Protein AF-A0A2T3MI92-F1 (afdb_monomer)

Mean predicted aligned error: 8.4 Å

Foldseek 3Di:
DKKKWWQFQNDTDIDDDPDFPPDPDLVVLVVCQPPQVNLLSQLVVVCCVVPVPDDLPPPPDPPDVDDDDPDDCGSLNSCVVRGIPWIWMARPNDIRTSD

Solvent-accessible surface area (backbone atoms only — not comparable to full-atom values): 6047 Å² total; per-residue (Å²): 105,33,39,33,45,35,23,48,78,91,41,76,50,74,48,79,41,83,73,61,81,96,53,94,46,69,66,61,50,62,74,33,64,93,38,65,69,50,47,41,43,52,52,45,59,52,38,52,72,77,41,65,84,58,78,76,70,74,78,80,73,75,77,60,91,87,58,78,82,75,69,80,80,45,53,44,60,48,38,45,74,77,36,35,77,28,36,34,39,36,47,87,91,44,75,48,77,57,76

Secondary structure (DSSP, 8-state):
-EEEEEEETTEEEEEEESS-TT-SSHHHHHHTTT-HHHHHHHHHHHHHHH-TTS--S-------TT--------HHHHHHHHTEEEEEEEETTEEEE--

Structure (mmCIF, N/CA/C/O backbone):
data_AF-A0A2T3MI92-F1
#
_entry.id   AF-A0A2T3MI92-F1
#
loop_
_atom_site.group_PDB
_atom_site.id
_atom_site.type_symbol
_atom_site.label_atom_id
_atom_site.label_alt_id
_atom_site.label_comp_id
_atom_site.label_asym_id
_atom_site.label_entity_id
_atom_site.label_seq_id
_atom_site.pdbx_PDB_ins_code
_atom_site.Cartn_x
_atom_site.Cartn_y
_atom_site.Cartn_z
_atom_site.occupancy
_atom_site.B_iso_or_equiv
_atom_site.auth_seq_id
_atom_site.auth_comp_id
_atom_site.auth_asym_id
_atom_site.auth_atom_id
_atom_site.pdbx_PDB_model_num
ATOM 1 N N . MET A 1 1 ? -13.525 -2.880 6.791 1.00 75.62 1 MET A N 1
ATOM 2 C CA . MET A 1 1 ? -12.614 -3.592 5.878 1.00 75.62 1 M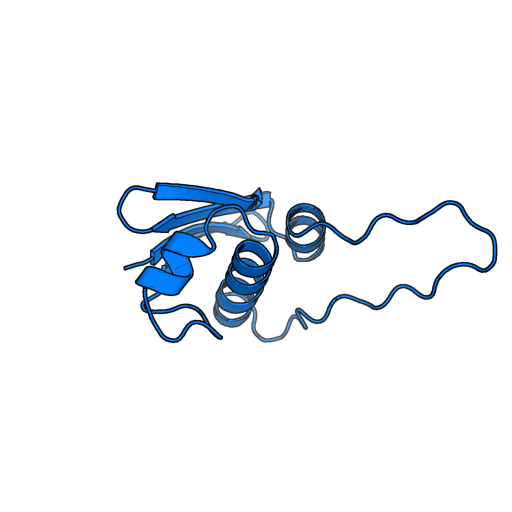ET A CA 1
ATOM 3 C C . MET A 1 1 ? -11.988 -2.556 4.979 1.00 75.62 1 MET A C 1
ATOM 5 O O . MET A 1 1 ? -12.665 -1.584 4.656 1.00 75.62 1 MET A O 1
ATOM 9 N N . ILE A 1 2 ? -10.709 -2.726 4.670 1.00 84.75 2 ILE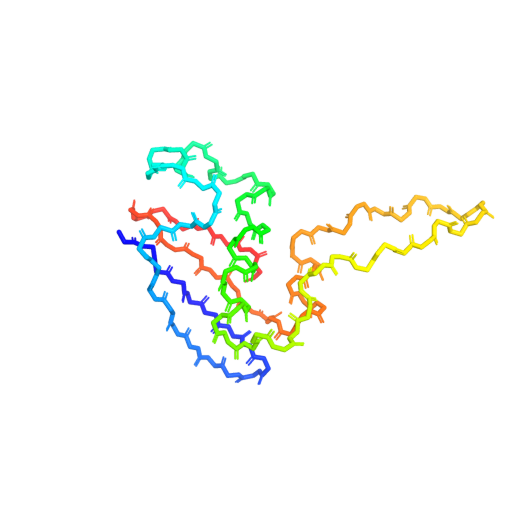 A N 1
ATOM 10 C CA . ILE A 1 2 ? -9.935 -1.821 3.827 1.00 84.75 2 ILE A CA 1
ATOM 11 C C . ILE A 1 2 ? -9.700 -2.563 2.524 1.00 84.75 2 ILE A C 1
ATOM 13 O O . ILE A 1 2 ? -9.089 -3.625 2.524 1.00 84.75 2 ILE A O 1
ATOM 17 N N . LYS A 1 3 ? -10.234 -2.043 1.428 1.00 90.12 3 LYS A N 1
ATOM 18 C CA . LYS A 1 3 ? -10.094 -2.660 0.111 1.00 90.12 3 LYS A CA 1
ATOM 19 C C . LYS A 1 3 ? -9.070 -1.884 -0.691 1.00 90.12 3 LYS A C 1
ATOM 21 O O . LYS A 1 3 ? -9.164 -0.666 -0.756 1.00 90.12 3 LYS A O 1
ATOM 26 N N . ILE A 1 4 ? -8.112 -2.566 -1.292 1.00 89.69 4 ILE A N 1
ATOM 27 C CA . ILE A 1 4 ? -7.014 -1.943 -2.017 1.00 89.69 4 ILE A CA 1
ATOM 28 C C . ILE A 1 4 ? -7.002 -2.473 -3.438 1.00 89.69 4 ILE A C 1
ATOM 30 O O . ILE A 1 4 ? -6.732 -3.648 -3.665 1.00 89.69 4 ILE A O 1
ATOM 34 N N . ASP A 1 5 ? -7.251 -1.579 -4.385 1.00 91.75 5 ASP A N 1
ATOM 35 C CA . ASP A 1 5 ? -7.113 -1.837 -5.809 1.00 91.75 5 ASP A CA 1
ATOM 36 C C . ASP A 1 5 ? -5.718 -1.389 -6.250 1.00 91.75 5 ASP A C 1
ATOM 38 O O . ASP A 1 5 ? -5.351 -0.220 -6.084 1.00 91.75 5 ASP A O 1
ATOM 42 N N . TYR A 1 6 ? -4.941 -2.291 -6.846 1.00 91.69 6 TYR A N 1
ATOM 43 C CA . TYR A 1 6 ? -3.573 -1.988 -7.260 1.00 91.69 6 TYR A CA 1
ATOM 44 C C . TYR A 1 6 ? -3.257 -2.511 -8.661 1.00 91.69 6 TYR A C 1
ATOM 46 O O . TYR A 1 6 ? -3.903 -3.420 -9.185 1.00 91.69 6 TYR A O 1
ATOM 54 N N . ILE A 1 7 ? -2.232 -1.919 -9.271 1.00 91.38 7 ILE A N 1
ATOM 55 C CA . ILE A 1 7 ? -1.556 -2.464 -10.446 1.00 91.38 7 ILE A CA 1
ATOM 56 C C . ILE A 1 7 ? -0.070 -2.549 -10.114 1.00 91.38 7 ILE A C 1
ATOM 58 O O . ILE A 1 7 ? 0.591 -1.519 -9.976 1.00 91.38 7 ILE A O 1
ATOM 62 N N . PHE A 1 8 ? 0.441 -3.772 -9.995 1.00 89.75 8 PHE A N 1
ATOM 63 C CA . PHE A 1 8 ? 1.827 -4.061 -9.631 1.00 89.75 8 PHE A CA 1
ATOM 64 C C . PHE A 1 8 ? 2.493 -4.885 -10.732 1.00 89.75 8 PHE A C 1
ATOM 66 O O . PHE A 1 8 ? 2.009 -5.969 -11.066 1.00 89.75 8 PHE A O 1
ATOM 73 N N . ASN A 1 9 ? 3.585 -4.378 -11.315 1.00 86.62 9 ASN A N 1
ATOM 74 C CA . ASN A 1 9 ? 4.269 -5.002 -12.459 1.00 86.62 9 ASN A CA 1
ATOM 75 C C . ASN A 1 9 ? 3.292 -5.428 -13.576 1.00 86.62 9 ASN A C 1
ATOM 77 O O . ASN A 1 9 ? 3.265 -6.591 -13.974 1.00 86.62 9 ASN A O 1
ATOM 81 N N . ASP A 1 10 ? 2.432 -4.500 -14.010 1.00 85.88 10 ASP A N 1
ATOM 82 C CA . ASP A 1 10 ? 1.372 -4.695 -15.018 1.00 85.88 10 ASP A CA 1
ATOM 83 C C . ASP A 1 10 ? 0.255 -5.693 -14.651 1.00 85.88 10 ASP A C 1
ATOM 85 O O . ASP A 1 10 ? -0.641 -5.953 -15.458 1.00 85.88 10 ASP A O 1
ATOM 89 N N . ASN A 1 11 ? 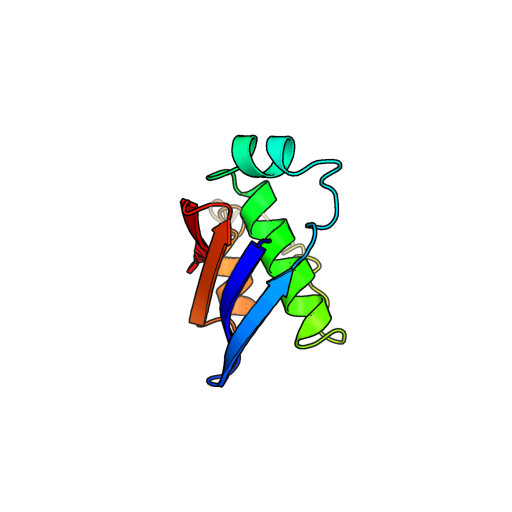0.240 -6.212 -13.420 1.00 86.06 11 ASN A N 1
ATOM 90 C CA . ASN A 1 11 ? -0.823 -7.083 -12.930 1.00 86.06 11 ASN A CA 1
ATOM 91 C C . ASN A 1 11 ? -1.812 -6.286 -12.086 1.00 86.06 11 ASN A C 1
ATOM 93 O O . ASN A 1 11 ? -1.466 -5.772 -11.021 1.00 86.06 11 ASN A O 1
ATOM 97 N N . LEU A 1 12 ? -3.053 -6.208 -12.564 1.00 91.38 12 LEU A N 1
ATOM 98 C CA . LEU A 1 12 ? -4.161 -5.666 -11.790 1.00 91.38 12 LEU A CA 1
ATOM 99 C C . LEU A 1 12 ? -4.592 -6.685 -10.738 1.00 91.38 12 LEU A C 1
ATOM 101 O O . LEU A 1 12 ? -4.794 -7.860 -11.049 1.00 91.38 12 LEU A O 1
ATOM 105 N N . GLY A 1 13 ? -4.774 -6.217 -9.512 1.00 89.75 13 GLY A N 1
ATOM 106 C CA . GLY A 1 13 ? -5.277 -7.038 -8.428 1.00 89.75 13 GLY A CA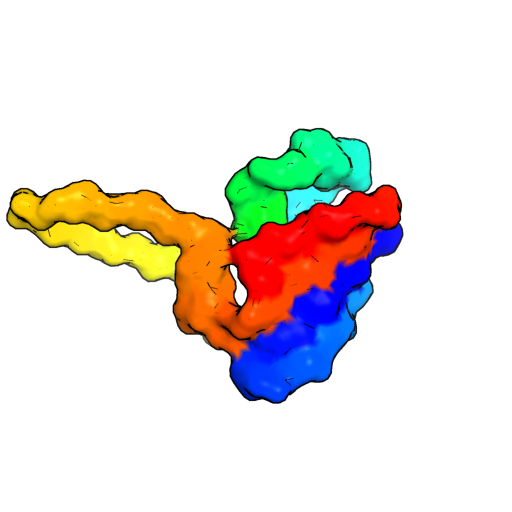 1
ATOM 107 C C . GLY A 1 13 ? -6.012 -6.226 -7.379 1.00 89.75 13 GLY A C 1
ATOM 108 O O . GLY A 1 13 ? -6.095 -4.997 -7.435 1.00 89.75 13 GLY A O 1
ATOM 109 N N . GLU A 1 14 ? -6.566 -6.962 -6.428 1.00 91.94 14 GLU A N 1
ATOM 110 C 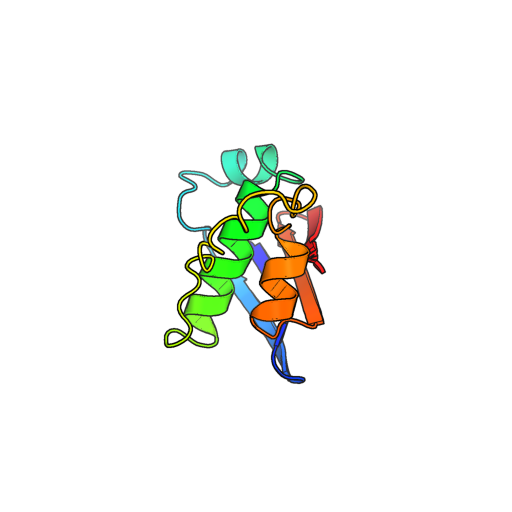CA . GLU A 1 14 ? -7.322 -6.429 -5.311 1.00 91.94 14 GLU A CA 1
ATOM 111 C C . GLU A 1 14 ? -6.904 -7.172 -4.044 1.00 91.94 14 GLU A C 1
ATOM 113 O O . GLU A 1 14 ? -6.821 -8.402 -4.041 1.00 91.94 14 GLU A O 1
ATOM 118 N N . ILE A 1 15 ? -6.628 -6.424 -2.978 1.00 89.31 15 ILE A N 1
ATOM 119 C CA . ILE A 1 15 ? -6.330 -6.958 -1.651 1.00 89.31 15 ILE A CA 1
ATOM 120 C C . ILE A 1 15 ? -7.336 -6.389 -0.660 1.00 89.31 15 ILE A C 1
ATOM 122 O O . ILE A 1 15 ? -7.600 -5.189 -0.634 1.00 89.31 15 ILE A O 1
ATOM 126 N N . GLU A 1 16 ? -7.862 -7.250 0.203 1.00 87.88 16 GLU A N 1
ATOM 127 C CA . GLU A 1 16 ? -8.630 -6.824 1.365 1.00 87.88 16 GLU A CA 1
ATOM 128 C C . GLU A 1 16 ? -7.767 -6.936 2.621 1.00 87.88 16 GLU A C 1
ATOM 130 O O . GLU A 1 16 ? -7.340 -8.024 3.010 1.00 87.88 16 GLU A O 1
ATOM 135 N N . LEU A 1 17 ? -7.533 -5.800 3.274 1.00 83.44 17 LEU A N 1
ATOM 136 C CA . LEU A 1 17 ? -6.878 -5.715 4.571 1.00 83.44 17 LEU A CA 1
ATOM 137 C C . LEU A 1 17 ? -7.919 -5.540 5.681 1.00 83.44 17 LEU A C 1
ATOM 139 O O . LEU A 1 17 ? -8.884 -4.771 5.580 1.00 83.44 17 LEU A O 1
ATOM 143 N N . GLY A 1 18 ? -7.717 -6.272 6.776 1.00 79.44 18 GLY A N 1
ATOM 144 C CA . GLY A 1 18 ? -8.517 -6.119 7.990 1.00 79.44 18 GLY A CA 1
ATOM 145 C C . GLY A 1 18 ? -8.117 -4.874 8.782 1.00 79.44 18 GLY A C 1
ATOM 146 O O . GLY A 1 18 ? -8.975 -4.065 9.140 1.00 79.44 18 GLY A O 1
ATOM 147 N N . LEU A 1 19 ? -6.815 -4.727 9.017 1.00 81.44 19 LEU A N 1
ATOM 148 C CA . LEU A 1 19 ? -6.172 -3.655 9.772 1.00 81.44 19 LEU A CA 1
ATOM 149 C C . LEU A 1 19 ? -4.820 -3.358 9.109 1.00 81.44 19 LEU A C 1
ATOM 151 O O . LEU A 1 19 ? -4.219 -4.278 8.556 1.00 81.44 19 LEU A O 1
ATOM 155 N N . LEU A 1 20 ? -4.374 -2.106 9.171 1.00 82.62 20 LEU A N 1
ATOM 156 C CA . LEU A 1 20 ? -3.051 -1.697 8.703 1.00 82.62 20 LEU A CA 1
ATOM 157 C C . LEU A 1 20 ? -2.018 -1.828 9.827 1.00 82.62 20 LEU A C 1
ATOM 159 O O . LEU A 1 20 ? -2.332 -1.572 10.995 1.00 82.62 20 LEU A O 1
ATOM 163 N N . THR A 1 21 ? -0.788 -2.197 9.483 1.00 78.62 21 THR A N 1
ATOM 164 C CA . THR A 1 21 ? 0.319 -2.301 10.438 1.00 78.62 21 THR A CA 1
ATOM 165 C C . THR A 1 21 ? 0.585 -0.943 11.095 1.00 78.62 21 THR A C 1
ATOM 167 O O . THR A 1 21 ? 0.627 0.091 10.441 1.00 78.62 21 THR A O 1
ATOM 170 N N . GLY A 1 22 ? 0.740 -0.920 12.422 1.00 75.12 22 GLY A N 1
ATOM 171 C CA . GLY A 1 22 ? 1.001 0.316 13.174 1.00 75.12 22 GLY A CA 1
ATOM 172 C C . GLY A 1 22 ? -0.241 1.132 13.555 1.00 75.12 22 GLY A C 1
ATOM 173 O O . GLY A 1 22 ? -0.109 2.094 14.307 1.00 75.12 22 GLY A O 1
ATOM 174 N N . PHE A 1 23 ? -1.441 0.729 13.128 1.00 81.19 23 PHE A N 1
ATOM 175 C CA . PHE A 1 23 ? -2.694 1.341 13.571 1.00 81.19 23 PHE A CA 1
ATOM 176 C C . PHE A 1 23 ? -3.410 0.460 14.596 1.00 81.19 23 PHE A C 1
ATOM 178 O O . PHE A 1 23 ? -3.717 -0.696 14.327 1.00 81.19 23 PHE A O 1
ATOM 185 N N . GLU A 1 24 ? -3.716 1.009 15.773 1.00 78.00 24 GLU A N 1
ATOM 186 C CA . GLU A 1 24 ? -4.409 0.266 16.839 1.00 78.00 24 GLU A CA 1
ATOM 187 C C . GLU A 1 24 ? -5.918 0.135 16.590 1.00 78.00 24 GLU A C 1
ATOM 189 O O . GLU A 1 24 ? -6.559 -0.806 17.061 1.00 78.00 24 GLU A O 1
ATOM 194 N N . SER A 1 25 ? -6.500 1.075 15.845 1.00 80.12 25 SER A N 1
ATOM 195 C CA . SER A 1 25 ? -7.929 1.099 15.565 1.00 80.12 25 SER A CA 1
ATOM 196 C C . SER A 1 25 ? -8.243 1.735 14.216 1.00 80.12 25 SER A C 1
ATOM 198 O O . SER A 1 25 ? -7.483 2.521 13.649 1.00 80.12 25 SER A O 1
ATOM 200 N N . LYS A 1 26 ? -9.425 1.396 13.702 1.00 77.12 26 LYS A N 1
ATOM 201 C CA . LYS A 1 26 ? -9.952 1.928 12.445 1.00 77.12 26 LYS A CA 1
ATOM 202 C C . LYS A 1 26 ? -10.196 3.439 12.498 1.00 77.12 26 LYS A C 1
ATOM 204 O O . LYS A 1 26 ? -10.037 4.112 11.489 1.00 77.12 26 LYS A O 1
ATOM 209 N N . GLU A 1 27 ? -10.556 3.969 13.665 1.00 79.44 27 GLU A N 1
ATOM 210 C CA . GLU A 1 27 ? -10.731 5.412 13.879 1.00 79.44 27 GLU A CA 1
ATOM 211 C C . GLU A 1 27 ? -9.421 6.162 13.628 1.00 79.44 27 GLU A C 1
ATOM 213 O O . GLU A 1 27 ? -9.413 7.173 12.936 1.00 79.44 27 GLU A O 1
ATOM 218 N N . TYR A 1 28 ? -8.304 5.597 14.085 1.00 80.12 28 TYR A N 1
ATOM 219 C CA . TYR A 1 28 ? -6.974 6.169 13.890 1.00 80.12 28 TYR A CA 1
ATOM 220 C C . TYR A 1 28 ? -6.549 6.180 12.413 1.00 80.12 28 TYR A C 1
ATOM 222 O O . TYR A 1 28 ? -5.914 7.124 11.940 1.00 80.12 28 TYR A O 1
ATOM 230 N N . ILE A 1 29 ? -6.956 5.153 11.659 1.00 81.69 29 ILE A N 1
ATOM 231 C CA . ILE A 1 29 ? -6.769 5.087 10.203 1.00 81.69 29 ILE A CA 1
ATOM 232 C C . ILE A 1 29 ? -7.567 6.200 9.517 1.00 81.69 29 ILE A C 1
ATOM 234 O O . ILE A 1 29 ? -7.027 6.897 8.663 1.00 81.69 29 ILE A O 1
ATOM 238 N N . LEU A 1 30 ? -8.835 6.386 9.906 1.0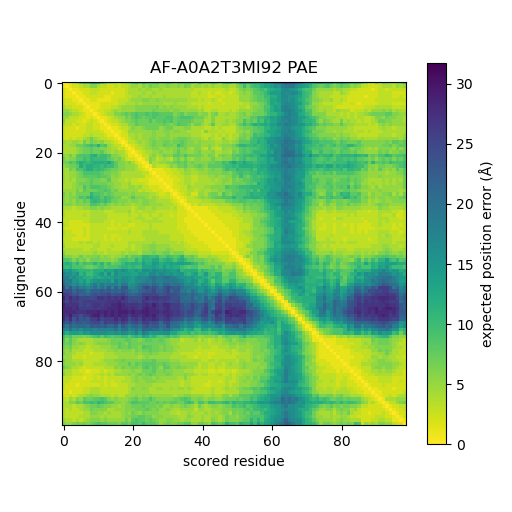0 80.69 30 LEU A N 1
ATOM 239 C CA . LEU A 1 30 ? -9.706 7.425 9.348 1.00 80.69 30 LEU A CA 1
ATOM 240 C C . LEU A 1 30 ? -9.172 8.836 9.628 1.00 80.69 30 LEU A C 1
ATOM 242 O O . LEU A 1 30 ? -9.188 9.677 8.733 1.00 80.69 30 LEU A O 1
ATOM 246 N N . GLU A 1 31 ? -8.661 9.089 10.835 1.00 83.12 31 GLU A N 1
ATOM 247 C CA . GLU A 1 31 ? -8.021 10.366 11.191 1.00 83.12 31 GLU A CA 1
ATOM 248 C C . GLU A 1 31 ? -6.728 10.622 10.408 1.00 83.12 31 GLU A C 1
ATOM 250 O O . GLU A 1 31 ? -6.355 11.771 10.179 1.00 83.12 31 GLU A O 1
ATOM 255 N N . SER A 1 32 ? -6.069 9.554 9.960 1.00 81.44 32 SER A N 1
ATOM 256 C CA . SER A 1 32 ? -4.818 9.618 9.203 1.00 81.44 32 SER A CA 1
ATOM 257 C C . SER A 1 32 ? -5.030 9.650 7.684 1.00 81.44 32 SER A C 1
ATOM 259 O O . SER A 1 32 ? -4.054 9.686 6.930 1.00 81.44 32 SER A O 1
ATOM 261 N N . ILE A 1 33 ? -6.280 9.662 7.201 1.00 81.44 33 ILE A N 1
ATOM 262 C CA . ILE A 1 33 ? -6.583 9.803 5.770 1.00 81.44 33 ILE A CA 1
ATOM 263 C C . ILE A 1 33 ? -6.001 11.117 5.235 1.00 81.44 33 ILE A C 1
ATOM 265 O O . ILE A 1 33 ? -6.272 12.197 5.756 1.00 81.44 33 ILE A O 1
ATOM 269 N N . GLY A 1 34 ? -5.213 11.023 4.160 1.00 73.69 34 GLY A N 1
ATOM 270 C CA . GLY A 1 34 ? -4.530 12.168 3.547 1.00 73.69 34 GLY A CA 1
ATOM 271 C C . GLY A 1 34 ? -3.197 12.537 4.206 1.00 73.69 34 GLY A C 1
ATOM 272 O O . GLY A 1 34 ? -2.616 13.566 3.865 1.00 73.69 34 GLY A O 1
ATOM 273 N N . THR A 1 35 ? -2.706 11.721 5.144 1.00 80.31 35 THR A N 1
ATOM 274 C CA . THR A 1 35 ? -1.339 11.827 5.667 1.00 80.31 35 THR A CA 1
ATOM 275 C C . THR A 1 35 ? -0.405 10.884 4.913 1.00 80.31 35 THR A C 1
ATOM 277 O O . THR A 1 35 ? -0.772 9.746 4.627 1.00 80.31 35 THR A O 1
ATOM 280 N N . SER A 1 36 ? 0.829 11.324 4.652 1.00 78.75 36 SER A N 1
ATOM 281 C CA . SER A 1 36 ? 1.841 10.487 3.990 1.00 78.75 36 SER A CA 1
ATOM 282 C C . SER A 1 36 ? 2.147 9.209 4.773 1.00 78.75 36 SER A C 1
ATOM 284 O O . SER A 1 36 ? 2.367 8.170 4.174 1.00 78.75 36 SER A O 1
ATOM 286 N N . THR A 1 37 ? 2.056 9.248 6.105 1.00 81.25 37 THR A N 1
ATOM 287 C CA . THR A 1 37 ? 2.273 8.073 6.961 1.00 81.25 37 THR A CA 1
ATOM 288 C C . THR A 1 37 ? 1.285 6.946 6.674 1.00 81.25 37 THR A C 1
ATOM 290 O O . THR A 1 37 ? 1.678 5.785 6.648 1.00 81.25 37 THR A O 1
ATOM 293 N N . LEU A 1 38 ? 0.007 7.269 6.447 1.00 84.50 38 LEU A N 1
ATOM 294 C CA . LEU A 1 38 ? -0.979 6.257 6.077 1.00 84.50 38 LEU A CA 1
ATOM 295 C C . LEU A 1 38 ? -0.656 5.653 4.705 1.00 84.50 38 LEU A C 1
ATOM 297 O O . LEU A 1 38 ? -0.766 4.444 4.527 1.00 84.50 38 LEU A O 1
ATOM 301 N N . GLU A 1 39 ? -0.277 6.495 3.746 1.00 85.56 39 GLU A N 1
ATOM 302 C CA . GLU A 1 39 ? 0.064 6.072 2.386 1.00 85.56 39 GLU A CA 1
ATOM 303 C C . GLU A 1 39 ? 1.285 5.144 2.383 1.00 85.56 39 GLU A C 1
ATOM 305 O O . GLU A 1 39 ? 1.228 4.084 1.763 1.00 85.56 39 GLU A O 1
ATOM 310 N N . ASP A 1 40 ? 2.331 5.488 3.140 1.00 83.69 40 ASP A N 1
ATOM 311 C CA . ASP A 1 40 ? 3.538 4.672 3.313 1.00 83.69 40 ASP A CA 1
ATOM 312 C C . ASP A 1 40 ? 3.194 3.290 3.886 1.00 83.69 40 ASP A C 1
ATOM 314 O O . ASP A 1 40 ? 3.552 2.267 3.306 1.00 83.69 40 ASP A O 1
ATOM 318 N N . ILE A 1 41 ? 2.408 3.242 4.966 1.00 85.81 41 ILE A N 1
ATOM 319 C CA . ILE A 1 41 ? 1.988 1.980 5.596 1.00 85.81 41 ILE A CA 1
ATOM 320 C C . ILE A 1 41 ? 1.163 1.118 4.631 1.00 85.81 41 ILE A C 1
ATOM 322 O O . ILE A 1 41 ? 1.341 -0.097 4.574 1.00 85.81 41 ILE A O 1
ATOM 326 N N . ILE A 1 42 ? 0.268 1.731 3.848 1.00 87.44 42 ILE A N 1
ATOM 327 C CA . ILE A 1 42 ? -0.513 1.008 2.838 1.00 87.44 42 ILE A CA 1
ATOM 328 C C . ILE A 1 42 ? 0.413 0.393 1.782 1.00 87.44 42 ILE A C 1
ATOM 330 O O . ILE A 1 42 ? 0.205 -0.756 1.395 1.00 87.44 42 ILE A O 1
ATOM 334 N N . ILE A 1 43 ? 1.424 1.132 1.314 1.00 86.25 43 ILE A N 1
ATOM 335 C CA . ILE A 1 43 ? 2.407 0.613 0.355 1.00 86.25 43 ILE A CA 1
ATOM 336 C C . ILE A 1 43 ? 3.162 -0.571 0.968 1.00 86.25 43 ILE A C 1
ATOM 338 O O . ILE A 1 43 ? 3.264 -1.611 0.318 1.00 86.25 43 ILE A O 1
ATOM 342 N N . GLU A 1 44 ? 3.647 -0.441 2.205 1.00 85.56 44 GLU A N 1
ATOM 343 C CA . GLU A 1 44 ? 4.395 -1.493 2.902 1.00 85.56 44 GLU A CA 1
ATOM 344 C C . GLU A 1 44 ? 3.573 -2.775 3.079 1.00 85.56 44 GLU A C 1
ATOM 346 O O . GLU A 1 44 ? 4.026 -3.853 2.686 1.00 85.56 44 GLU A O 1
ATOM 351 N N . ASP A 1 45 ? 2.353 -2.671 3.612 1.00 87.56 45 ASP A N 1
ATOM 352 C CA . ASP A 1 45 ? 1.486 -3.827 3.868 1.00 87.56 45 ASP A CA 1
ATOM 353 C C . ASP A 1 45 ? 1.097 -4.543 2.569 1.00 87.56 45 ASP A C 1
ATOM 355 O O . ASP A 1 45 ? 1.110 -5.775 2.487 1.00 87.56 45 ASP A O 1
ATOM 359 N N . VAL A 1 46 ? 0.772 -3.782 1.521 1.00 87.38 46 VAL A N 1
ATOM 360 C CA . VAL A 1 46 ? 0.431 -4.346 0.208 1.00 87.38 46 VAL A CA 1
ATOM 361 C C . VAL A 1 46 ? 1.652 -5.015 -0.413 1.00 87.38 46 VAL A C 1
ATOM 363 O O . VAL A 1 46 ? 1.544 -6.124 -0.937 1.00 87.38 46 VAL A O 1
ATOM 366 N N . LEU A 1 47 ? 2.823 -4.381 -0.335 1.00 85.88 47 LEU A N 1
ATOM 367 C CA . LEU A 1 47 ? 4.060 -4.941 -0.863 1.00 85.88 47 LEU A CA 1
ATOM 368 C C . LEU A 1 47 ? 4.445 -6.236 -0.141 1.00 85.88 47 LEU A C 1
ATOM 370 O O . LEU A 1 47 ? 4.799 -7.199 -0.814 1.00 85.88 47 LEU A O 1
ATOM 374 N N . GLN A 1 48 ? 4.305 -6.309 1.186 1.00 84.00 48 GLN A N 1
ATOM 375 C CA . GLN A 1 48 ? 4.565 -7.541 1.941 1.00 84.00 48 GLN A CA 1
ATOM 376 C C . GLN A 1 48 ? 3.696 -8.717 1.474 1.00 84.00 48 GLN A C 1
ATOM 378 O O . GLN A 1 48 ? 4.143 -9.863 1.502 1.00 84.00 48 GLN A O 1
ATOM 383 N N . ILE A 1 49 ? 2.467 -8.451 1.026 1.00 85.00 49 ILE A N 1
ATOM 384 C CA . ILE A 1 49 ? 1.568 -9.484 0.499 1.00 85.00 49 ILE A CA 1
ATOM 385 C C . ILE A 1 49 ? 1.947 -9.872 -0.932 1.00 85.00 49 ILE A C 1
ATOM 387 O O . ILE A 1 49 ? 1.932 -11.054 -1.275 1.00 85.00 49 ILE A O 1
ATOM 391 N N . LEU A 1 50 ? 2.262 -8.889 -1.780 1.00 84.88 50 LEU A N 1
ATOM 392 C CA . LEU A 1 50 ? 2.523 -9.118 -3.203 1.00 84.88 50 LEU A CA 1
ATOM 393 C C . LEU A 1 50 ? 3.908 -9.676 -3.483 1.00 84.88 50 LEU A C 1
ATOM 395 O O . LEU A 1 50 ? 4.069 -10.531 -4.355 1.00 84.88 50 LEU A O 1
ATOM 399 N N . ASN A 1 51 ? 4.909 -9.156 -2.788 1.00 80.94 51 ASN A N 1
ATOM 400 C CA . ASN A 1 51 ? 6.290 -9.546 -2.953 1.00 80.94 51 ASN A CA 1
ATOM 401 C C . ASN A 1 51 ? 7.081 -9.291 -1.658 1.00 80.94 51 ASN A C 1
ATOM 403 O O . ASN A 1 51 ? 7.744 -8.259 -1.537 1.00 80.94 51 ASN A O 1
ATOM 407 N N . PRO A 1 52 ? 7.050 -10.237 -0.701 1.00 74.69 52 PRO A N 1
ATOM 408 C CA . PRO A 1 52 ? 7.751 -10.100 0.575 1.00 74.69 52 PRO A CA 1
ATOM 409 C C . PRO A 1 52 ? 9.281 -10.045 0.438 1.00 74.69 52 PRO A C 1
ATOM 411 O O . PRO A 1 52 ? 9.958 -9.695 1.401 1.00 74.69 52 PRO A O 1
ATOM 414 N N . ASP A 1 53 ? 9.834 -10.388 -0.732 1.00 74.50 53 ASP A N 1
ATOM 415 C CA . ASP A 1 53 ? 11.274 -10.321 -0.998 1.00 74.50 53 ASP A CA 1
ATOM 416 C C . ASP A 1 53 ? 11.749 -8.903 -1.370 1.00 74.50 53 ASP A C 1
ATOM 418 O O . ASP A 1 53 ? 12.956 -8.646 -1.400 1.00 74.50 53 ASP A O 1
ATOM 422 N N . ILE A 1 54 ? 10.833 -7.973 -1.671 1.00 72.56 54 ILE A N 1
ATOM 423 C CA . ILE A 1 54 ? 11.190 -6.573 -1.911 1.00 72.56 54 ILE A CA 1
ATOM 424 C C . ILE A 1 54 ? 11.268 -5.866 -0.565 1.00 72.56 54 ILE A C 1
ATOM 426 O O . ILE A 1 54 ? 10.266 -5.734 0.129 1.00 72.56 54 ILE A O 1
ATOM 430 N N . ASP A 1 55 ? 12.460 -5.378 -0.227 1.00 65.81 55 ASP A N 1
ATOM 431 C CA . ASP A 1 55 ? 12.665 -4.543 0.951 1.00 65.81 55 ASP A CA 1
ATOM 432 C C . ASP A 1 55 ? 11.957 -3.186 0.750 1.00 65.81 55 ASP A C 1
ATOM 434 O O . ASP A 1 55 ? 12.372 -2.410 -0.125 1.00 65.81 55 ASP A O 1
ATOM 438 N N . PRO A 1 56 ? 10.887 -2.888 1.517 1.00 63.69 56 PRO A N 1
ATOM 439 C CA . PRO A 1 56 ? 10.211 -1.601 1.441 1.00 63.69 56 PRO A CA 1
ATOM 440 C C . PRO A 1 56 ? 11.055 -0.477 2.040 1.00 63.69 56 PRO A C 1
ATOM 442 O O . PRO A 1 56 ? 10.715 0.684 1.838 1.00 63.69 56 PRO A O 1
ATOM 445 N N . THR A 1 57 ? 12.147 -0.793 2.754 1.00 63.03 57 THR A N 1
ATOM 446 C CA . THR A 1 57 ? 12.986 0.216 3.399 1.00 63.03 57 THR A CA 1
ATOM 447 C C . THR A 1 57 ? 13.410 1.256 2.359 1.00 63.03 57 THR A C 1
ATOM 449 O O . THR A 1 57 ? 14.084 0.903 1.378 1.00 63.03 57 THR A O 1
ATOM 452 N N . PRO A 1 58 ? 13.059 2.543 2.555 1.00 59.03 58 PRO A N 1
ATOM 453 C CA . PRO A 1 58 ? 13.467 3.591 1.643 1.00 59.03 58 PRO A CA 1
ATOM 454 C C . PRO A 1 58 ? 14.985 3.556 1.554 1.00 59.03 58 PRO A C 1
ATOM 456 O O . PRO A 1 58 ? 15.684 3.644 2.572 1.00 59.03 58 PRO A O 1
ATOM 459 N N . ILE A 1 59 ? 15.522 3.407 0.340 1.00 56.72 59 ILE A N 1
ATOM 460 C CA . ILE A 1 59 ? 16.966 3.490 0.144 1.00 56.72 59 ILE A CA 1
ATOM 461 C C . ILE A 1 59 ? 17.353 4.889 0.609 1.00 56.72 59 ILE A C 1
ATOM 463 O O . ILE A 1 59 ? 17.019 5.876 -0.047 1.00 56.72 59 ILE A O 1
ATOM 467 N N . MET A 1 60 ? 18.038 4.977 1.754 1.00 48.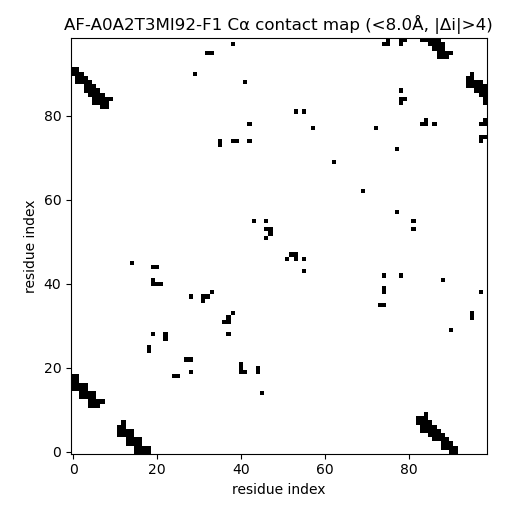56 60 MET A N 1
ATOM 468 C CA . MET A 1 60 ? 18.625 6.219 2.235 1.00 48.56 60 MET A CA 1
ATOM 469 C C . MET A 1 60 ? 19.641 6.679 1.191 1.00 48.56 60 MET A C 1
ATOM 471 O O . MET A 1 60 ? 20.819 6.322 1.232 1.00 48.56 60 MET A O 1
ATOM 475 N N . VAL A 1 61 ? 19.185 7.458 0.215 1.00 49.44 61 VAL A N 1
ATOM 476 C CA . VAL A 1 61 ? 20.059 8.070 -0.773 1.00 49.44 61 VAL A CA 1
ATOM 477 C C . VAL A 1 61 ? 20.930 9.072 -0.031 1.00 49.44 61 VAL A C 1
ATOM 479 O O . VAL A 1 61 ? 20.463 10.087 0.493 1.00 49.44 61 VAL A O 1
ATOM 482 N N . ALA A 1 62 ? 22.218 8.739 0.070 1.00 42.66 62 ALA A N 1
ATOM 483 C CA . ALA A 1 62 ? 23.215 9.606 0.666 1.00 42.66 62 ALA A CA 1
ATOM 484 C C . ALA A 1 62 ? 23.151 10.969 -0.030 1.00 42.66 62 ALA A C 1
ATOM 486 O O . ALA A 1 62 ? 23.315 11.074 -1.247 1.00 42.66 62 ALA A O 1
ATOM 487 N N . ARG A 1 63 ? 22.895 12.017 0.760 1.00 52.31 63 ARG A N 1
ATOM 488 C CA . ARG A 1 63 ? 22.841 13.398 0.277 1.00 52.31 63 ARG A CA 1
ATOM 489 C C . ARG A 1 63 ? 24.146 13.710 -0.450 1.00 52.31 63 ARG A C 1
ATOM 491 O O . ARG A 1 63 ? 25.210 13.729 0.171 1.00 52.31 63 ARG A O 1
ATOM 498 N N . VAL A 1 64 ? 24.071 13.964 -1.755 1.00 47.31 64 VAL A N 1
ATOM 499 C CA . VAL A 1 64 ? 25.229 14.428 -2.520 1.00 47.31 64 VAL A CA 1
ATOM 500 C C . VAL A 1 64 ? 25.657 15.763 -1.917 1.00 47.31 64 VAL A C 1
ATOM 502 O O . VAL A 1 64 ? 24.870 16.706 -1.827 1.00 47.31 64 VAL A O 1
ATOM 505 N N . ARG A 1 65 ? 26.896 15.825 -1.425 1.00 41.72 65 ARG A N 1
ATOM 506 C CA . ARG A 1 65 ? 27.470 16.991 -0.747 1.00 41.72 65 ARG A CA 1
ATOM 507 C C . ARG A 1 65 ? 27.427 18.198 -1.702 1.00 41.72 65 ARG A C 1
ATOM 509 O O . ARG A 1 65 ? 28.273 18.304 -2.580 1.00 41.72 65 ARG A O 1
ATOM 516 N N . GLY A 1 66 ? 26.441 19.083 -1.530 1.00 57.88 66 GLY A N 1
ATOM 517 C CA . GLY A 1 66 ? 26.295 20.332 -2.293 1.00 57.88 66 GLY A CA 1
ATOM 518 C C . GLY A 1 66 ? 25.313 20.327 -3.476 1.00 57.88 66 GLY A C 1
ATOM 519 O O . GLY A 1 66 ? 25.300 21.309 -4.208 1.00 57.88 66 GLY A O 1
ATOM 520 N N . GLY A 1 67 ? 24.506 19.279 -3.677 1.00 46.56 67 GLY A N 1
ATOM 521 C CA . GLY A 1 67 ? 23.440 19.267 -4.693 1.00 46.56 67 GLY A CA 1
ATOM 522 C C . GLY A 1 67 ? 22.102 19.762 -4.137 1.00 46.56 67 GLY A C 1
ATOM 523 O O . GLY A 1 67 ? 21.813 19.530 -2.961 1.00 46.56 67 GLY A O 1
ATOM 524 N N . ASP A 1 68 ? 21.317 20.450 -4.971 1.00 51.91 68 ASP A N 1
ATOM 525 C CA . ASP A 1 68 ? 19.967 20.932 -4.660 1.00 51.91 68 ASP A CA 1
ATOM 526 C C . ASP A 1 68 ? 19.123 19.876 -3.941 1.00 51.91 68 ASP A C 1
ATOM 528 O O . ASP A 1 68 ? 19.248 18.677 -4.191 1.00 51.91 68 ASP A O 1
ATOM 532 N N . ARG A 1 69 ? 18.289 20.350 -3.008 1.00 49.16 69 ARG A N 1
ATOM 533 C CA . ARG A 1 69 ? 17.420 19.552 -2.135 1.00 49.16 69 ARG A CA 1
ATOM 534 C C . ARG A 1 69 ? 16.717 18.449 -2.937 1.00 49.16 69 ARG A C 1
ATOM 536 O O . ARG A 1 69 ? 15.708 18.716 -3.575 1.00 49.16 69 ARG A O 1
ATOM 543 N N . GLY A 1 70 ? 17.224 17.218 -2.869 1.00 47.44 70 GLY A N 1
ATOM 544 C CA . GLY A 1 70 ? 16.426 16.048 -3.216 1.00 47.44 70 GLY A CA 1
ATOM 545 C C . GLY A 1 70 ? 15.235 16.054 -2.271 1.00 47.44 70 GLY A C 1
ATOM 546 O O . GLY A 1 70 ? 15.426 15.992 -1.053 1.00 47.44 70 GLY A O 1
ATOM 547 N N . GLU A 1 71 ? 14.044 16.272 -2.816 1.00 50.12 71 GLU A N 1
ATOM 548 C CA . GLU A 1 71 ? 12.811 16.254 -2.042 1.00 50.12 71 GLU A CA 1
ATOM 549 C C . GLU A 1 71 ? 12.711 14.919 -1.286 1.00 50.12 71 GLU A C 1
ATOM 551 O O . GLU A 1 71 ? 13.214 13.900 -1.775 1.00 50.12 71 GLU A O 1
ATOM 556 N N . PRO A 1 72 ? 12.134 14.905 -0.070 1.00 55.56 72 PRO A N 1
ATOM 557 C CA . PRO A 1 72 ? 11.775 13.642 0.566 1.00 55.56 72 PRO A CA 1
ATOM 558 C C . PRO A 1 72 ? 10.995 12.801 -0.450 1.00 55.56 72 PRO A C 1
ATOM 560 O O . PRO A 1 72 ? 10.109 13.330 -1.123 1.00 55.56 72 PRO A O 1
ATOM 563 N N . ILE A 1 73 ? 11.377 11.531 -0.613 1.00 64.06 73 ILE A N 1
ATOM 564 C CA . ILE A 1 73 ? 10.699 10.620 -1.539 1.00 64.06 73 ILE A CA 1
ATOM 565 C C . ILE A 1 73 ? 9.234 10.594 -1.105 1.00 64.06 73 ILE A C 1
ATOM 567 O O . ILE A 1 73 ? 8.934 10.236 0.029 1.00 64.06 73 ILE A O 1
ATOM 571 N N . SER A 1 7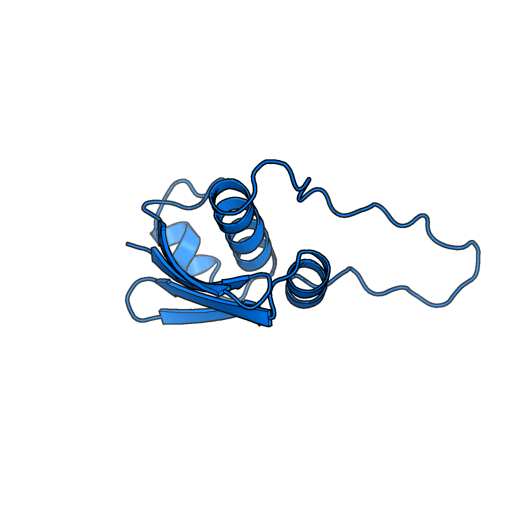4 ? 8.343 11.088 -1.964 1.00 74.19 74 SER A N 1
ATOM 572 C CA . SER A 1 74 ? 6.912 11.060 -1.673 1.00 74.19 74 SER A CA 1
ATOM 573 C C . SER A 1 74 ? 6.411 9.609 -1.705 1.00 74.19 74 SER A C 1
ATOM 575 O O . SER A 1 74 ? 6.959 8.828 -2.490 1.00 74.19 74 SER A O 1
ATOM 577 N N . PRO A 1 75 ? 5.354 9.251 -0.953 1.00 77.69 75 PRO A N 1
ATOM 578 C CA . PRO A 1 75 ? 4.778 7.900 -0.976 1.00 77.69 75 PRO A CA 1
ATOM 579 C C . PRO A 1 75 ? 4.457 7.437 -2.402 1.00 77.69 75 PRO A C 1
ATOM 581 O O . PRO A 1 75 ? 4.727 6.308 -2.801 1.00 77.69 75 PRO A O 1
ATOM 584 N N . LYS A 1 76 ? 3.990 8.364 -3.244 1.00 82.00 76 LYS A N 1
ATOM 585 C CA . LYS A 1 76 ? 3.790 8.130 -4.674 1.00 82.00 76 LYS A CA 1
ATOM 586 C C . LYS A 1 76 ? 5.077 7.712 -5.400 1.00 82.00 76 LYS A C 1
ATOM 588 O O . LYS A 1 76 ? 5.073 6.737 -6.145 1.00 82.00 76 LYS A O 1
ATOM 593 N N . SER A 1 77 ? 6.173 8.444 -5.202 1.00 79.00 77 SER A N 1
ATOM 594 C CA . SER A 1 77 ? 7.469 8.140 -5.831 1.00 79.00 77 SER A CA 1
ATOM 595 C C . SER A 1 77 ? 8.057 6.815 -5.339 1.00 79.00 77 SER A C 1
ATOM 597 O O . SER A 1 77 ? 8.703 6.103 -6.107 1.00 79.00 77 SER A O 1
ATOM 599 N N . GLU A 1 78 ? 7.833 6.478 -4.068 1.00 80.69 78 GLU A N 1
ATOM 600 C CA . GLU A 1 78 ? 8.190 5.182 -3.488 1.00 80.69 78 GLU A CA 1
ATOM 601 C C . GLU A 1 78 ? 7.389 4.053 -4.151 1.00 80.69 78 GLU A C 1
ATOM 603 O O . GLU A 1 78 ? 7.978 3.086 -4.637 1.00 80.69 78 GLU A O 1
ATOM 608 N N . ALA A 1 79 ? 6.068 4.212 -4.267 1.00 82.62 79 ALA A N 1
ATOM 609 C CA . ALA A 1 79 ? 5.191 3.243 -4.915 1.00 82.62 79 ALA A CA 1
ATOM 610 C C . ALA A 1 79 ? 5.605 2.977 -6.378 1.00 82.62 79 ALA A C 1
ATOM 612 O O . ALA A 1 79 ? 5.729 1.817 -6.776 1.00 82.62 79 ALA A O 1
ATOM 613 N N . GLU A 1 80 ? 5.910 4.024 -7.157 1.00 83.38 80 GLU A N 1
ATOM 614 C CA . GLU A 1 80 ? 6.424 3.889 -8.535 1.00 83.38 80 GLU A CA 1
ATOM 615 C C . GLU A 1 80 ? 7.731 3.097 -8.579 1.00 83.38 80 GLU A C 1
ATOM 617 O O . GLU A 1 80 ? 7.875 2.173 -9.382 1.00 83.38 80 GLU A O 1
ATOM 622 N N . ARG A 1 81 ? 8.683 3.430 -7.693 1.00 82.69 81 ARG A N 1
ATOM 623 C CA . ARG A 1 81 ? 9.981 2.745 -7.596 1.00 82.69 81 ARG A CA 1
ATOM 624 C C . ARG A 1 81 ? 9.816 1.256 -7.294 1.00 82.69 81 ARG A C 1
ATOM 626 O O . ARG A 1 81 ? 10.598 0.449 -7.794 1.00 82.69 81 ARG A O 1
ATOM 633 N N . LEU A 1 82 ? 8.835 0.905 -6.467 1.00 82.88 82 LEU A N 1
ATOM 634 C CA . LEU A 1 82 ? 8.551 -0.470 -6.062 1.00 82.88 82 LEU A CA 1
ATOM 635 C C . LEU A 1 82 ? 7.817 -1.276 -7.145 1.00 82.88 82 LEU A C 1
ATOM 637 O O . LEU A 1 82 ? 7.790 -2.501 -7.060 1.00 82.88 82 LEU A O 1
ATOM 641 N N . GLY A 1 83 ? 7.283 -0.622 -8.183 1.00 84.56 83 GLY A N 1
ATOM 642 C CA . GLY A 1 83 ? 6.606 -1.272 -9.311 1.00 84.56 83 GLY A CA 1
ATOM 643 C C . GLY A 1 83 ? 5.085 -1.106 -9.318 1.00 84.56 83 GLY A C 1
ATOM 644 O O . GLY A 1 83 ? 4.403 -1.759 -10.116 1.00 84.56 83 GLY A O 1
ATOM 645 N N . PHE A 1 84 ? 4.536 -0.241 -8.459 1.00 88.00 84 PHE A N 1
ATOM 646 C CA . PHE A 1 84 ? 3.130 0.144 -8.522 1.00 88.00 84 PHE A CA 1
ATOM 647 C C . PHE A 1 84 ? 2.918 1.220 -9.587 1.00 88.00 84 PHE A C 1
ATOM 649 O O . PHE A 1 84 ? 3.582 2.250 -9.602 1.00 88.00 84 PHE A O 1
ATOM 656 N N . SER A 1 85 ? 1.943 0.999 -10.462 1.00 87.44 85 SER A N 1
ATOM 657 C CA . SER A 1 85 ? 1.456 2.012 -11.413 1.00 87.44 85 SER A CA 1
ATOM 658 C C . SER A 1 85 ? 0.086 2.570 -11.029 1.00 87.44 85 SER A C 1
ATOM 660 O O . SER A 1 85 ? -0.348 3.582 -11.573 1.00 87.44 85 SER A O 1
ATOM 662 N N . LYS A 1 86 ? -0.598 1.901 -10.097 1.00 89.06 86 LYS A N 1
ATOM 663 C CA . LYS A 1 86 ? -1.847 2.344 -9.486 1.00 89.06 86 LYS A CA 1
ATOM 664 C C . LYS A 1 86 ? -1.950 1.750 -8.089 1.00 89.06 86 LYS A C 1
ATOM 666 O O . LYS A 1 86 ? -1.694 0.555 -7.931 1.00 89.06 86 LYS A O 1
ATOM 671 N N . LEU A 1 87 ? -2.363 2.548 -7.111 1.00 88.69 87 LEU A N 1
ATOM 672 C CA . LEU A 1 87 ? -2.632 2.078 -5.755 1.00 88.69 87 LEU A CA 1
ATOM 673 C C . LEU A 1 87 ? -3.721 2.945 -5.123 1.00 88.69 87 LEU A C 1
ATOM 675 O O . LEU A 1 87 ? -3.527 4.133 -4.856 1.00 88.69 87 LEU A O 1
ATOM 679 N N . VAL A 1 88 ? -4.890 2.345 -4.911 1.00 89.81 88 VAL A N 1
ATOM 680 C CA . VAL A 1 88 ? -6.071 3.026 -4.379 1.00 89.81 88 VAL A CA 1
ATOM 681 C C . VAL A 1 88 ? -6.646 2.207 -3.239 1.00 89.81 88 VAL A C 1
ATOM 683 O O . VAL A 1 88 ? -7.111 1.091 -3.450 1.00 89.81 88 VAL A O 1
ATOM 686 N N . ALA A 1 89 ? -6.667 2.779 -2.040 1.00 87.56 89 ALA A N 1
ATOM 687 C CA . ALA A 1 89 ? -7.330 2.188 -0.889 1.00 87.56 89 ALA A CA 1
ATOM 688 C C . ALA A 1 89 ? -8.743 2.764 -0.720 1.00 87.56 89 ALA A C 1
ATOM 690 O O . ALA A 1 89 ? -8.991 3.946 -0.942 1.00 87.56 89 ALA A O 1
ATOM 691 N N . THR A 1 90 ? -9.686 1.926 -0.310 1.00 88.62 90 THR A N 1
ATOM 692 C CA . THR A 1 90 ? -11.064 2.276 0.027 1.00 88.62 90 THR A CA 1
ATOM 693 C C . THR A 1 90 ? -11.324 1.845 1.466 1.00 88.62 90 THR A C 1
ATOM 695 O O . THR A 1 90 ? -11.274 0.656 1.786 1.00 88.62 90 THR A O 1
ATOM 698 N N . ILE A 1 91 ? -11.591 2.815 2.336 1.00 85.81 91 ILE A N 1
ATOM 699 C CA . ILE A 1 91 ? -11.791 2.648 3.778 1.00 85.81 91 ILE A CA 1
ATOM 700 C C . ILE A 1 91 ? -13.133 3.302 4.124 1.00 85.81 91 ILE A C 1
ATOM 702 O O . ILE A 1 91 ? -13.239 4.519 4.049 1.00 85.81 91 ILE A O 1
ATOM 706 N N . ASP A 1 92 ? -14.159 2.517 4.476 1.00 79.00 92 ASP A N 1
ATOM 707 C CA . ASP A 1 92 ? -15.513 3.021 4.806 1.00 79.00 92 ASP A CA 1
ATOM 708 C C . ASP A 1 92 ? -16.020 4.102 3.839 1.00 79.00 92 ASP A C 1
ATOM 710 O O . ASP A 1 92 ? -16.258 5.248 4.216 1.00 79.00 92 ASP A O 1
ATOM 714 N N . ASP A 1 93 ? -16.113 3.739 2.559 1.00 78.56 93 ASP A N 1
ATOM 715 C CA . ASP A 1 93 ? -16.528 4.604 1.443 1.00 78.56 93 ASP A CA 1
ATOM 716 C C . ASP A 1 93 ? -15.597 5.793 1.129 1.00 78.56 93 ASP A C 1
ATOM 718 O O . ASP A 1 93 ? -15.767 6.462 0.106 1.00 78.56 93 ASP A O 1
ATOM 722 N N . SER A 1 94 ? -14.556 6.016 1.935 1.00 82.19 94 SER A N 1
ATOM 723 C CA . SER A 1 94 ? -13.509 7.001 1.668 1.00 82.19 94 SER A CA 1
ATOM 724 C C . SER A 1 94 ? -12.425 6.389 0.789 1.00 82.19 94 SER A C 1
ATOM 726 O O . SER A 1 94 ? -11.837 5.362 1.127 1.00 82.19 94 SER A O 1
ATOM 728 N N . LYS A 1 95 ? -12.148 7.021 -0.354 1.00 85.38 95 LYS A N 1
ATOM 729 C CA . LYS A 1 95 ? -11.071 6.608 -1.262 1.00 85.38 95 LYS A CA 1
ATOM 730 C C . LYS A 1 95 ? -9.803 7.403 -0.984 1.00 85.38 95 LYS A C 1
ATOM 732 O O . LYS A 1 95 ? -9.828 8.630 -1.014 1.00 85.38 95 LYS A O 1
ATOM 737 N N . VAL A 1 96 ? -8.704 6.690 -0.789 1.00 83.88 96 VAL A N 1
ATOM 738 C CA . VAL A 1 96 ? -7.344 7.211 -0.668 1.00 83.88 96 VAL A CA 1
ATOM 739 C C . VAL A 1 96 ? -6.592 6.806 -1.930 1.00 83.88 96 VAL A C 1
ATOM 741 O O . VAL A 1 96 ? -6.405 5.619 -2.195 1.00 83.88 96 VAL A O 1
ATOM 744 N N . ILE A 1 97 ? -6.219 7.788 -2.748 1.00 85.12 97 ILE A N 1
ATOM 745 C CA . ILE A 1 97 ? -5.489 7.568 -4.001 1.00 85.12 97 ILE A CA 1
ATOM 746 C C . ILE A 1 97 ? -4.027 7.901 -3.735 1.00 85.12 97 ILE A C 1
ATOM 748 O O . ILE A 1 97 ? -3.715 9.060 -3.482 1.00 85.12 97 ILE A O 1
ATOM 752 N N . ILE A 1 98 ? -3.163 6.893 -3.808 1.00 81.31 98 ILE A N 1
ATOM 753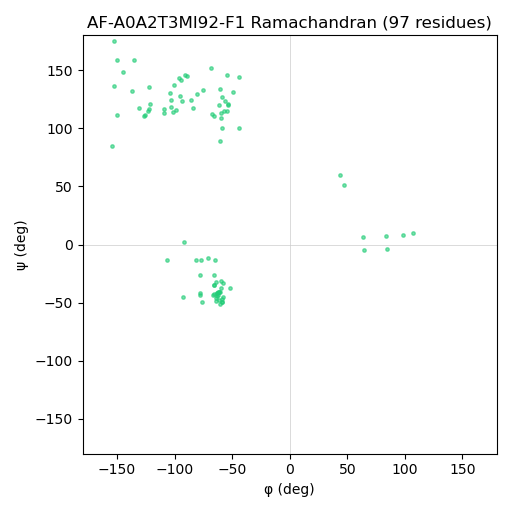 C CA . ILE A 1 98 ? -1.721 7.042 -3.582 1.00 81.31 98 ILE A CA 1
ATOM 754 C C . ILE A 1 98 ? -1.017 7.288 -4.923 1.00 81.31 98 ILE A C 1
ATOM 756 O O . ILE A 1 98 ? -0.206 8.208 -5.050 1.00 81.31 98 ILE A O 1
ATOM 760 N N . ILE A 1 99 ? -1.380 6.504 -5.949 1.00 81.62 99 ILE A N 1
ATOM 761 C CA . ILE A 1 99 ? -0.922 6.666 -7.336 1.00 81.62 99 ILE A CA 1
ATOM 762 C C . ILE A 1 99 ? -1.992 6.309 -8.364 1.00 81.62 99 ILE A C 1
ATOM 764 O O . ILE A 1 99 ? -2.736 5.320 -8.143 1.00 81.62 99 ILE A O 1
#

Organism: NCBI:txid56192

pLDDT: mean 77.71, std 13.01, range [41.72, 91.94]

Radius of gyration: 14.25 Å; Cα contacts (8 Å, |Δi|>4): 129; chains: 1; bounding box: 44×31×32 Å

Nearest PDB structures (foldseek):
  2i0o-assembly1_A  TM=3.235E-01  e=4.926E+00  Anopheles gambiae
  1s68-assembly1_A  TM=1.616E-01  e=2.831E+00  Tequatrovirus T4

Sequence (99 aa):
MIKIDYIFNDNLGEIELGLLTGFESKEYILESIGTSTLEDIIIEDVLQILNPDIDPTPIMVARVRGGDRGEPISPKSEAERLGFSKLVATIDDSKVIII